Protein AF-A0A2V6D9X0-F1 (afdb_monomer_lite)

Foldseek 3Di:
DPLPDPLVVVLLVLVVVQLVPPPDADAVCVSQDQVSQCVSQVAHWDDWDWDWDQDPQGIKTWTKTAHPPFRKIKTKIKGQGDPPHDAQVNVVCVLVVDPADWDWDPPRAPTKTKHAADVVNVHHHQKIWIWHHHGRMIMIIMIHPD

Secondary structure (DSSP, 8-state):
---SSHHHHHHHHHHHHHHTTTTS---HHHHS-HHHHHHHHTS-BPPP--EEEEETTEEEEEEEEEBSSSS-EEEEEEEEEPTTSPPHHHHHHHHH-SS--PEE-TTSSSEEEEEE--GGGTS-TTEEEEEEEETTEEEEEEEE--

Structure (mmCIF, N/CA/C/O backbone):
data_AF-A0A2V6D9X0-F1
#
_entry.id   AF-A0A2V6D9X0-F1
#
loop_
_atom_site.group_PDB
_atom_site.id
_atom_site.type_symbol
_atom_site.label_atom_id
_atom_site.la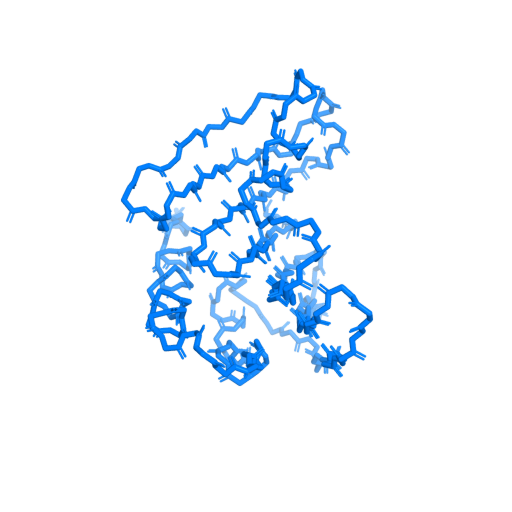bel_alt_id
_atom_site.label_comp_id
_atom_site.label_asym_id
_atom_site.label_entity_id
_atom_site.label_seq_id
_atom_site.pdbx_PDB_ins_code
_atom_site.Cartn_x
_atom_site.Cartn_y
_atom_site.Cartn_z
_atom_site.occupancy
_atom_site.B_iso_or_equiv
_atom_site.auth_seq_id
_atom_site.auth_comp_id
_atom_site.auth_asym_id
_atom_site.auth_atom_id
_atom_site.pdbx_PDB_model_num
ATOM 1 N N . MET A 1 1 ? -9.632 -12.344 23.865 1.00 31.81 1 MET A N 1
ATOM 2 C CA . MET A 1 1 ? -10.011 -12.010 22.472 1.00 31.81 1 MET A CA 1
ATOM 3 C C . MET A 1 1 ? -8.812 -12.206 21.552 1.00 31.81 1 MET A C 1
ATOM 5 O O . MET A 1 1 ? -7.836 -11.475 21.660 1.00 31.81 1 MET A O 1
ATOM 9 N N . ARG A 1 2 ? -8.847 -13.245 20.709 1.00 31.69 2 ARG A N 1
ATOM 10 C CA . ARG A 1 2 ? -7.810 -13.586 19.721 1.00 31.69 2 ARG A CA 1
ATOM 11 C C . ARG A 1 2 ? -8.251 -13.085 18.340 1.00 31.69 2 ARG A C 1
ATOM 13 O O . ARG A 1 2 ? -8.686 -13.873 17.515 1.00 31.69 2 ARG A O 1
ATOM 20 N N . THR A 1 3 ? -8.147 -11.783 18.090 1.00 40.75 3 THR A N 1
ATOM 21 C CA . THR A 1 3 ? -8.379 -11.198 16.752 1.00 40.75 3 THR A CA 1
ATOM 22 C C . THR A 1 3 ? -7.045 -10.944 16.046 1.00 40.75 3 THR A C 1
ATOM 24 O O . THR A 1 3 ? -6.814 -9.886 15.474 1.00 40.75 3 THR A O 1
ATOM 27 N N . LYS A 1 4 ? -6.101 -11.883 16.170 1.00 41.19 4 LYS A N 1
ATOM 28 C CA . LYS A 1 4 ? -4.735 -11.737 15.659 1.00 41.19 4 LYS A CA 1
ATOM 29 C C . LYS A 1 4 ? -4.532 -12.743 14.523 1.00 41.19 4 LYS A C 1
ATOM 31 O O . LYS A 1 4 ? -4.709 -13.936 14.734 1.00 41.19 4 LYS A O 1
ATOM 36 N N . CYS A 1 5 ? -4.179 -12.235 13.343 1.00 46.91 5 CYS A N 1
ATOM 37 C CA . CYS A 1 5 ? -3.664 -12.941 12.156 1.00 46.91 5 CYS A CA 1
ATOM 38 C C . CYS A 1 5 ? -4.639 -13.427 11.062 1.00 46.91 5 CYS A C 1
ATOM 40 O O . CYS A 1 5 ? -4.196 -13.500 9.921 1.00 46.91 5 CYS A O 1
ATOM 42 N N . TYR A 1 6 ? -5.934 -13.674 11.309 1.00 50.91 6 TYR A N 1
ATOM 43 C CA . TYR A 1 6 ? -6.819 -14.197 10.240 1.00 50.91 6 TYR A CA 1
ATOM 44 C C . TYR A 1 6 ? -7.009 -13.237 9.053 1.00 50.91 6 TYR A C 1
ATOM 46 O O . TYR A 1 6 ? -6.969 -13.670 7.904 1.00 50.91 6 TYR A O 1
ATOM 54 N N . GLY A 1 7 ? -7.154 -11.934 9.320 1.00 56.59 7 GLY A N 1
ATOM 55 C CA . GLY A 1 7 ? -7.337 -10.932 8.265 1.00 56.59 7 GLY A CA 1
AT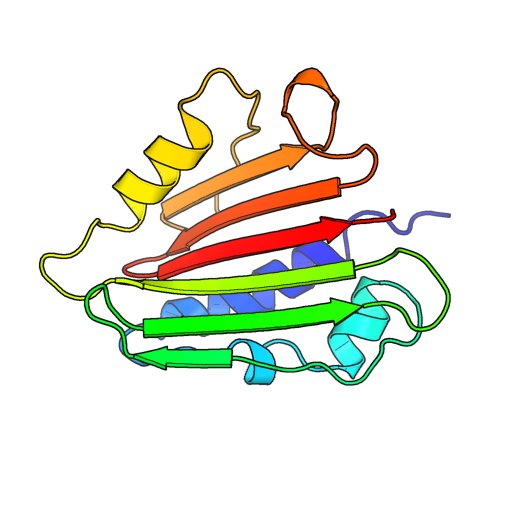OM 56 C C . GLY A 1 7 ? -6.113 -10.788 7.358 1.00 56.59 7 GLY A C 1
ATOM 57 O O . GLY A 1 7 ? -6.261 -10.672 6.151 1.00 56.59 7 GLY A O 1
ATOM 58 N N . VAL A 1 8 ? -4.903 -10.873 7.920 1.00 58.22 8 VAL A N 1
ATOM 59 C CA . VAL A 1 8 ? -3.648 -10.740 7.160 1.00 58.22 8 VAL A CA 1
ATOM 60 C C . VAL A 1 8 ? -3.415 -11.962 6.272 1.00 58.22 8 VAL A C 1
ATOM 62 O O . VAL A 1 8 ? -3.091 -11.797 5.101 1.00 58.22 8 VAL A O 1
ATOM 65 N N . SER A 1 9 ? -3.650 -13.178 6.776 1.00 60.03 9 SER A N 1
ATOM 66 C CA . SER A 1 9 ? -3.510 -14.404 5.977 1.00 60.03 9 SER A CA 1
ATOM 67 C C . SER A 1 9 ? -4.497 -14.468 4.803 1.00 60.03 9 SER A C 1
ATOM 69 O O . SER A 1 9 ? -4.129 -14.912 3.717 1.00 60.03 9 SER A O 1
ATOM 71 N N . LEU A 1 10 ? -5.731 -13.987 4.990 1.00 63.88 10 LEU A N 1
ATOM 72 C CA . LEU A 1 10 ? -6.733 -13.917 3.921 1.00 63.88 10 LEU A CA 1
ATOM 73 C C . LEU A 1 10 ? -6.359 -12.881 2.853 1.00 63.88 10 LEU A C 1
ATOM 75 O O . LEU A 1 10 ? -6.441 -13.159 1.658 1.00 63.88 10 LEU A O 1
ATOM 79 N N . LEU A 1 11 ? -5.873 -11.717 3.285 1.00 67.69 11 LEU A N 1
ATOM 80 C CA . LEU A 1 11 ? -5.408 -10.646 2.403 1.00 67.69 11 LEU A CA 1
ATOM 81 C C . LEU A 1 11 ? -4.204 -11.104 1.568 1.00 67.69 11 LEU A C 1
ATOM 83 O O . LEU A 1 11 ? -4.162 -10.893 0.359 1.00 67.69 11 LEU A O 1
ATOM 87 N N . ILE A 1 12 ? -3.270 -11.821 2.195 1.00 64.56 12 ILE A N 1
ATOM 88 C CA . ILE A 1 12 ? -2.128 -12.439 1.520 1.00 64.56 12 ILE A CA 1
ATOM 89 C C . ILE A 1 12 ? -2.589 -13.459 0.474 1.00 64.56 12 ILE A C 1
ATOM 91 O O . ILE A 1 12 ? -2.077 -13.451 -0.644 1.00 64.56 12 ILE A O 1
ATOM 95 N N . SER A 1 13 ? -3.568 -14.310 0.792 1.00 62.06 13 SER A N 1
ATOM 96 C CA . SER A 1 13 ? -4.090 -15.304 -0.153 1.00 62.06 13 SER A CA 1
ATOM 97 C C . SER A 1 13 ? -4.746 -14.652 -1.379 1.00 62.06 13 SER A C 1
ATOM 99 O O . SER A 1 13 ? -4.417 -15.011 -2.510 1.00 62.06 13 SER A O 1
ATOM 101 N N . LEU A 1 14 ? -5.591 -13.635 -1.170 1.00 60.75 14 LEU A N 1
ATOM 102 C CA . LEU A 1 14 ? -6.272 -12.897 -2.246 1.00 60.75 14 LEU A CA 1
ATOM 103 C C . LEU A 1 14 ? -5.286 -12.168 -3.170 1.00 60.75 14 LEU A C 1
ATOM 105 O O . LEU A 1 14 ? -5.433 -12.181 -4.396 1.00 60.75 14 LEU A O 1
ATOM 109 N N . LEU A 1 15 ? -4.244 -11.569 -2.592 1.00 66.75 15 LEU A N 1
ATOM 110 C CA . LEU A 1 15 ? -3.194 -10.911 -3.363 1.00 66.75 15 LEU A CA 1
ATOM 111 C C . LEU A 1 15 ? -2.319 -11.912 -4.111 1.00 66.75 15 LEU A C 1
ATOM 113 O O . LEU A 1 15 ? -1.996 -11.677 -5.269 1.00 66.75 15 LEU A O 1
ATOM 117 N N . SER A 1 16 ? -1.981 -13.046 -3.496 1.00 64.06 16 SER A N 1
ATOM 118 C CA . SER A 1 16 ? -1.127 -14.064 -4.120 1.00 64.06 16 SER A CA 1
ATOM 119 C C . SER A 1 16 ? -1.744 -14.617 -5.407 1.00 64.06 16 SER A C 1
ATOM 121 O O . SER A 1 16 ? -1.042 -14.758 -6.405 1.00 64.06 16 SER A O 1
ATOM 123 N N . ILE A 1 17 ? -3.062 -14.856 -5.416 1.00 58.41 17 ILE A N 1
ATOM 124 C CA . ILE A 1 17 ? -3.799 -15.309 -6.609 1.00 58.41 17 ILE A CA 1
ATOM 125 C C . ILE A 1 17 ? -3.788 -14.229 -7.699 1.00 58.41 17 ILE A C 1
ATOM 127 O O . ILE A 1 17 ? -3.558 -14.527 -8.868 1.00 58.41 17 ILE A O 1
ATOM 131 N N . SER A 1 18 ? -3.990 -12.970 -7.311 1.00 57.88 18 SER A N 1
ATOM 132 C CA . SER A 1 18 ? -4.041 -11.840 -8.247 1.00 57.88 18 SER A CA 1
ATOM 133 C C . SER A 1 18 ? -2.674 -11.544 -8.880 1.00 57.88 18 SER A C 1
ATOM 135 O O . SER A 1 18 ? -2.596 -11.158 -10.042 1.00 57.88 18 SER A O 1
ATOM 137 N N . LEU A 1 19 ? -1.587 -11.761 -8.133 1.00 58.72 19 LEU A N 1
ATOM 138 C CA . LEU A 1 19 ? -0.220 -11.492 -8.582 1.00 58.72 19 LEU A CA 1
ATOM 139 C C . LEU A 1 19 ? 0.381 -12.627 -9.427 1.00 58.72 19 LEU A C 1
ATOM 141 O O . LEU A 1 19 ? 1.276 -12.374 -10.227 1.00 58.72 19 LEU A O 1
ATOM 145 N N . LEU A 1 20 ? -0.112 -13.865 -9.298 1.00 55.28 20 LEU A N 1
ATOM 146 C CA . LEU A 1 20 ? 0.243 -14.976 -10.198 1.00 55.28 20 LEU A CA 1
ATOM 147 C C . LEU A 1 20 ? -0.170 -14.705 -11.657 1.00 55.28 20 LEU A C 1
ATOM 149 O O . LEU A 1 20 ? 0.404 -15.291 -12.568 1.00 55.28 20 LEU A O 1
ATOM 153 N N . ALA A 1 21 ? -1.130 -13.802 -11.875 1.00 53.06 21 ALA A N 1
ATOM 154 C CA . ALA A 1 21 ? -1.646 -13.415 -13.186 1.00 53.06 21 ALA A CA 1
ATOM 155 C C . ALA A 1 21 ? -1.060 -12.089 -13.724 1.00 53.06 21 ALA A C 1
ATOM 157 O O . ALA A 1 21 ? -1.617 -11.512 -14.661 1.00 53.06 21 ALA A O 1
ATOM 158 N N . ALA A 1 22 ? 0.015 -11.564 -13.122 1.00 56.28 22 ALA A N 1
ATOM 159 C CA . ALA A 1 22 ? 0.503 -10.200 -13.347 1.00 56.28 22 ALA A CA 1
ATOM 160 C C . ALA A 1 22 ? 1.270 -9.998 -14.674 1.00 56.28 22 ALA A C 1
ATOM 162 O O . ALA A 1 22 ? 2.402 -9.525 -14.682 1.00 56.28 22 ALA A O 1
ATOM 163 N N . GLU A 1 23 ? 0.616 -10.289 -15.798 1.00 60.62 23 GLU A N 1
ATOM 164 C CA . GLU A 1 23 ? 0.873 -9.644 -17.096 1.00 60.62 23 GLU A CA 1
ATOM 165 C C . GLU A 1 23 ? -0.065 -8.440 -17.318 1.00 60.62 23 GLU A C 1
ATOM 167 O O . GLU A 1 23 ? 0.192 -7.589 -18.167 1.00 60.62 23 GLU A O 1
ATOM 172 N N . LYS A 1 24 ? -1.165 -8.346 -16.553 1.00 78.38 24 LYS A N 1
ATOM 173 C CA . LYS A 1 24 ? -2.203 -7.311 -16.699 1.00 78.38 24 LYS A CA 1
ATOM 174 C C . LYS A 1 24 ? -2.236 -6.342 -15.510 1.00 78.38 24 LYS A C 1
ATOM 176 O O . LYS A 1 24 ? -1.910 -6.755 -14.395 1.00 78.38 24 LYS A O 1
ATOM 181 N N . PRO A 1 25 ? -2.688 -5.089 -15.717 1.00 88.62 25 PRO A N 1
ATOM 182 C CA . PRO A 1 25 ? -2.947 -4.138 -14.638 1.00 88.62 25 PRO A CA 1
ATOM 183 C C . PRO A 1 25 ? -3.884 -4.705 -13.554 1.00 88.62 25 PRO A C 1
ATOM 185 O O . PRO A 1 25 ? -4.995 -5.141 -13.856 1.00 88.62 25 PRO A O 1
ATOM 188 N N . ILE A 1 26 ? -3.446 -4.692 -12.294 1.00 89.94 26 ILE A N 1
ATOM 189 C CA . ILE A 1 26 ? -4.208 -5.178 -11.135 1.00 89.94 26 ILE A CA 1
ATOM 190 C C . ILE A 1 26 ? -5.041 -4.036 -10.557 1.00 89.94 26 ILE A C 1
ATOM 192 O O . ILE A 1 26 ? -4.496 -3.094 -9.991 1.00 89.94 26 ILE A O 1
ATOM 196 N N . ASP A 1 27 ? -6.367 -4.128 -10.614 1.00 91.75 27 ASP A N 1
ATOM 197 C CA . ASP A 1 27 ? -7.236 -3.229 -9.848 1.00 91.75 27 ASP A CA 1
ATOM 198 C C . ASP A 1 27 ? -7.398 -3.737 -8.410 1.00 91.75 27 ASP A C 1
ATOM 200 O O . ASP A 1 27 ? -8.180 -4.648 -8.127 1.00 91.75 27 ASP A O 1
ATOM 204 N N . ILE A 1 28 ? -6.673 -3.128 -7.474 1.00 90.88 28 ILE A N 1
ATOM 205 C CA . ILE A 1 28 ? -6.673 -3.545 -6.069 1.00 90.88 28 ILE A CA 1
ATOM 206 C C . ILE A 1 28 ? -8.041 -3.372 -5.394 1.00 90.88 28 ILE A C 1
ATOM 208 O O . ILE A 1 28 ? -8.337 -4.063 -4.417 1.00 90.88 28 ILE A O 1
ATOM 212 N N . SER A 1 29 ? -8.894 -2.488 -5.922 1.00 91.38 29 SER A N 1
ATOM 213 C CA . SER A 1 29 ? -10.255 -2.284 -5.416 1.00 91.38 29 SER A CA 1
ATOM 214 C C . SER A 1 29 ? -11.223 -3.396 -5.829 1.00 91.38 29 SER A C 1
ATOM 216 O O . SER A 1 29 ? -12.209 -3.640 -5.135 1.00 91.38 29 SER A O 1
ATOM 218 N N . ALA A 1 30 ? -10.909 -4.112 -6.912 1.00 90.38 30 ALA A N 1
ATOM 219 C CA . ALA A 1 30 ? -11.625 -5.315 -7.324 1.00 90.38 30 ALA A CA 1
ATOM 220 C C . ALA A 1 30 ? -11.155 -6.564 -6.555 1.00 90.38 30 ALA A C 1
ATOM 222 O O . ALA A 1 30 ? -11.928 -7.504 -6.384 1.00 90.38 30 ALA A O 1
ATOM 223 N N . VAL A 1 31 ? -9.908 -6.572 -6.063 1.00 89.25 31 VAL A N 1
ATOM 224 C CA . VAL A 1 31 ? -9.340 -7.686 -5.279 1.00 89.25 31 VAL A CA 1
ATOM 225 C C . VAL A 1 31 ? -9.841 -7.672 -3.837 1.00 89.25 31 VAL A C 1
ATOM 227 O O . VAL A 1 31 ? -10.269 -8.697 -3.310 1.00 89.25 31 VAL A O 1
ATOM 230 N N . VAL A 1 32 ? -9.791 -6.511 -3.182 1.00 91.00 32 VAL A N 1
ATOM 231 C CA . VAL A 1 32 ? -10.300 -6.347 -1.817 1.00 91.00 32 VAL A CA 1
ATOM 232 C C . VAL A 1 32 ? -11.530 -5.473 -1.885 1.00 91.00 32 VAL A C 1
ATOM 234 O O . VAL A 1 32 ? -11.409 -4.277 -2.120 1.00 91.00 32 VAL A O 1
ATOM 237 N N . SER A 1 33 ? -12.700 -6.067 -1.657 1.00 92.31 33 SER A N 1
ATOM 238 C CA . SER A 1 33 ? -13.968 -5.339 -1.594 1.00 92.31 33 SER A CA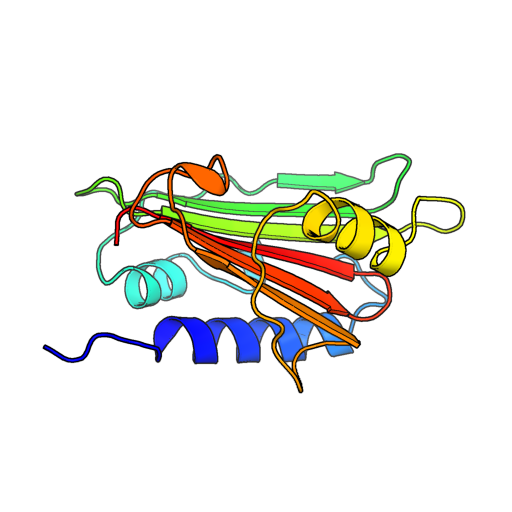 1
ATOM 239 C C . SER A 1 33 ? -14.131 -4.581 -0.272 1.00 92.31 33 SER A C 1
ATOM 241 O O . SER A 1 33 ? -13.476 -4.882 0.729 1.00 92.31 33 SER A O 1
ATOM 243 N N . LYS A 1 34 ? -15.092 -3.649 -0.235 1.00 94.69 34 LYS A N 1
ATOM 244 C CA . LYS A 1 34 ? -15.497 -2.956 0.997 1.00 94.69 34 LYS A CA 1
ATOM 245 C C . LYS A 1 34 ? -15.852 -3.933 2.120 1.00 94.69 34 LYS A C 1
ATOM 247 O O . LYS A 1 34 ? -15.340 -3.798 3.223 1.00 94.69 34 LYS A O 1
ATOM 252 N N . THR A 1 35 ? -16.689 -4.928 1.833 1.00 93.56 35 THR A N 1
ATOM 253 C CA . THR A 1 35 ? -17.112 -5.933 2.818 1.00 93.56 35 THR A CA 1
ATOM 254 C C . THR A 1 35 ? -15.928 -6.729 3.357 1.00 93.56 35 THR A C 1
ATOM 256 O O . THR A 1 35 ? -15.895 -7.066 4.537 1.00 93.56 35 THR A O 1
ATOM 259 N N . GLU A 1 36 ? -14.934 -7.017 2.519 1.00 92.25 36 GLU A N 1
ATOM 260 C CA . GLU A 1 36 ? -13.733 -7.712 2.970 1.00 92.25 36 GLU A CA 1
ATOM 261 C C . GLU A 1 36 ? -12.877 -6.822 3.878 1.00 92.25 36 GLU A C 1
ATOM 263 O O . GLU A 1 36 ? -12.441 -7.255 4.944 1.00 92.25 36 GLU A O 1
ATOM 268 N N . ALA A 1 37 ? -12.731 -5.540 3.536 1.00 93.12 37 ALA A N 1
ATOM 269 C CA . ALA A 1 37 ? -12.068 -4.570 4.400 1.00 93.12 37 ALA A CA 1
ATOM 270 C C . ALA A 1 37 ? -12.771 -4.405 5.762 1.00 93.12 37 ALA A C 1
ATOM 272 O O . ALA A 1 37 ? -12.096 -4.305 6.785 1.00 93.12 37 ALA A O 1
ATOM 273 N N . GLU A 1 38 ? -14.108 -4.433 5.800 1.00 94.81 38 GLU A N 1
ATOM 274 C CA . GLU A 1 38 ? -14.883 -4.404 7.051 1.00 94.81 38 GLU A CA 1
ATOM 275 C C . GLU A 1 38 ? -14.590 -5.619 7.934 1.00 94.81 38 GLU A C 1
ATOM 277 O O . GLU A 1 38 ? -14.409 -5.469 9.142 1.00 94.81 38 GLU A O 1
ATOM 282 N N . LYS A 1 39 ? -14.471 -6.817 7.346 1.00 92.25 39 LYS A N 1
ATOM 283 C CA . LYS A 1 39 ? -14.073 -8.026 8.086 1.00 92.25 39 LYS A CA 1
ATOM 284 C C . LYS A 1 39 ? -12.643 -7.929 8.610 1.00 92.25 39 LYS A C 1
ATOM 286 O O . LYS A 1 39 ? -12.396 -8.292 9.757 1.00 92.25 39 LYS A O 1
ATOM 291 N N . ILE A 1 40 ? -11.712 -7.439 7.788 1.00 89.62 40 ILE A N 1
ATOM 292 C CA . ILE A 1 40 ? -10.299 -7.289 8.160 1.00 89.62 40 ILE A CA 1
ATOM 293 C C . ILE A 1 40 ? -10.145 -6.300 9.322 1.00 89.62 40 ILE A C 1
ATOM 295 O O . ILE A 1 40 ? -9.412 -6.581 10.271 1.00 89.62 40 ILE A O 1
ATOM 299 N N . LEU A 1 41 ? -10.840 -5.159 9.268 1.00 91.50 41 LEU A N 1
ATOM 300 C CA . LEU A 1 41 ? -10.775 -4.132 10.313 1.00 91.50 41 LEU A CA 1
ATOM 301 C C . LEU A 1 41 ? -11.671 -4.439 11.525 1.00 91.50 41 LEU A C 1
ATOM 303 O O . LEU A 1 41 ? -11.425 -3.912 12.616 1.00 91.50 41 LEU A O 1
ATOM 307 N N . GLY A 1 42 ? -12.665 -5.314 11.352 1.00 92.81 42 GLY A N 1
ATOM 308 C CA . GLY A 1 42 ? -13.647 -5.692 12.367 1.00 92.81 42 GLY A CA 1
ATOM 309 C C . GLY A 1 42 ? -14.745 -4.648 12.589 1.00 92.81 42 GLY A C 1
ATOM 310 O O . GLY A 1 42 ? -15.416 -4.688 13.618 1.00 92.81 42 GLY A O 1
ATOM 311 N N . GLU A 1 43 ? -14.919 -3.695 11.670 1.00 94.81 43 GLU A N 1
ATOM 312 C CA . GLU A 1 43 ? -15.887 -2.602 11.797 1.00 94.81 43 GLU A CA 1
ATOM 313 C C . GLU A 1 43 ? -16.262 -1.966 10.445 1.00 94.81 43 GLU A C 1
ATOM 315 O O . GLU A 1 43 ? -15.526 -2.126 9.470 1.00 94.81 43 GLU A O 1
ATOM 320 N N . PRO A 1 44 ? -17.387 -1.223 10.365 1.00 96.94 44 PRO A N 1
ATOM 321 C CA . PRO A 1 44 ? -17.836 -0.611 9.118 1.00 96.94 44 PRO A CA 1
ATOM 322 C C . PRO A 1 44 ? -16.864 0.448 8.597 1.00 96.94 44 PRO A C 1
ATOM 324 O O . PRO A 1 44 ? -16.417 1.330 9.344 1.00 96.94 44 PRO A O 1
ATOM 327 N N . VAL A 1 45 ? -16.615 0.428 7.291 1.00 97.25 45 VAL A N 1
ATOM 328 C CA . VAL A 1 45 ? -15.701 1.359 6.618 1.00 97.25 45 VAL A CA 1
ATOM 329 C C . VAL A 1 45 ? -16.466 2.343 5.740 1.00 97.25 45 VAL A C 1
ATOM 331 O O . VAL A 1 45 ? -17.583 2.092 5.277 1.00 97.25 45 VAL A O 1
ATOM 334 N N . ARG A 1 46 ? -15.859 3.501 5.496 1.00 97.56 46 ARG A N 1
ATOM 335 C CA . ARG A 1 46 ? -16.359 4.478 4.521 1.00 97.56 46 ARG A CA 1
ATOM 336 C C . ARG A 1 46 ? -16.250 3.906 3.106 1.00 97.56 46 ARG A C 1
ATOM 338 O O . ARG A 1 46 ? -15.512 2.952 2.866 1.00 97.56 46 ARG A O 1
ATOM 345 N N . ASN A 1 47 ? -16.972 4.498 2.158 1.00 96.75 47 ASN A N 1
ATOM 346 C CA . ASN A 1 47 ? -16.786 4.139 0.753 1.00 96.75 47 ASN A CA 1
ATOM 347 C C . ASN A 1 47 ? -15.354 4.510 0.327 1.00 96.75 47 ASN A C 1
ATOM 349 O O . ASN A 1 47 ? -14.937 5.642 0.591 1.00 96.75 47 ASN A O 1
ATOM 353 N N . PRO A 1 48 ? -14.590 3.580 -0.270 1.00 94.12 48 PRO A N 1
ATOM 354 C CA . PRO A 1 48 ? -13.232 3.871 -0.700 1.00 94.12 48 PRO A CA 1
ATOM 355 C C . PRO A 1 48 ? -13.234 4.796 -1.921 1.00 94.12 48 PRO A C 1
ATOM 357 O O . PRO A 1 48 ? -14.181 4.817 -2.706 1.00 94.12 48 PRO A O 1
ATOM 360 N N . THR A 1 49 ? -12.128 5.511 -2.113 1.00 94.12 49 THR A N 1
ATOM 361 C CA . THR A 1 49 ? -11.845 6.265 -3.341 1.00 94.12 49 THR A CA 1
ATOM 362 C C . THR A 1 49 ? -10.648 5.610 -4.032 1.00 94.12 49 THR A C 1
ATOM 364 O O . THR A 1 49 ? -9.504 5.960 -3.718 1.00 94.12 49 THR A O 1
ATOM 367 N N . PRO A 1 50 ? -10.873 4.589 -4.879 1.00 96.19 50 PRO A N 1
ATOM 368 C CA . PRO A 1 50 ? -9.787 3.910 -5.567 1.00 96.19 50 PRO A CA 1
ATOM 369 C C . PRO A 1 50 ? -9.121 4.826 -6.597 1.00 96.19 50 PRO A C 1
ATOM 371 O O . PRO A 1 50 ? -9.738 5.750 -7.127 1.00 96.19 50 PRO A O 1
ATOM 374 N N . LEU A 1 51 ? -7.849 4.559 -6.873 1.00 96.88 51 LEU A N 1
ATOM 375 C CA . LEU A 1 51 ? -7.058 5.262 -7.874 1.00 96.88 51 LEU A CA 1
ATOM 376 C C . LEU A 1 51 ? -6.297 4.236 -8.708 1.00 96.88 51 LEU A C 1
ATOM 378 O O . LEU A 1 51 ? -5.507 3.477 -8.155 1.00 96.88 51 LEU A O 1
ATOM 382 N N . ASN A 1 52 ? -6.512 4.269 -10.020 1.00 96.81 52 ASN A N 1
ATOM 383 C CA . ASN A 1 52 ? -5.830 3.438 -11.006 1.00 96.81 52 ASN A CA 1
ATOM 384 C C . ASN A 1 52 ? -5.253 4.360 -12.081 1.00 96.81 52 ASN A C 1
ATOM 386 O O . ASN A 1 52 ? -6.001 5.120 -12.697 1.00 96.81 52 ASN A O 1
ATOM 390 N N . VAL A 1 53 ? -3.935 4.346 -12.278 1.00 96.56 53 VAL A N 1
ATOM 391 C CA . VAL A 1 53 ? -3.261 5.254 -13.218 1.00 96.56 53 VAL A CA 1
ATOM 392 C C . VAL A 1 53 ? -2.173 4.513 -13.982 1.00 96.56 53 VAL A C 1
ATOM 394 O O . VAL A 1 53 ? -1.417 3.738 -13.401 1.00 96.56 53 VAL A O 1
ATOM 397 N N . ASN A 1 54 ? -2.061 4.801 -15.277 1.00 94.94 54 ASN A N 1
ATOM 398 C CA . ASN A 1 54 ? -0.871 4.482 -16.058 1.00 94.94 54 ASN A CA 1
ATOM 399 C C . ASN A 1 54 ? 0.053 5.700 -16.031 1.00 94.94 54 ASN A C 1
ATOM 401 O O . ASN A 1 54 ? -0.327 6.776 -16.494 1.00 94.94 54 ASN A O 1
ATOM 405 N N . GLY A 1 55 ? 1.235 5.538 -15.449 1.00 90.62 55 GLY A N 1
ATOM 406 C CA . GLY A 1 55 ? 2.278 6.551 -15.397 1.00 90.62 55 GLY A CA 1
ATOM 407 C C . GLY A 1 55 ? 3.486 6.168 -16.246 1.00 90.62 55 GLY A C 1
ATOM 408 O O . GLY A 1 55 ? 3.527 5.113 -16.876 1.00 90.62 55 GLY A O 1
ATOM 409 N N . LYS A 1 56 ? 4.501 7.037 -16.229 1.00 90.94 56 LYS A N 1
ATOM 410 C CA . LYS A 1 56 ? 5.775 6.800 -16.922 1.00 90.94 56 LYS A CA 1
ATOM 411 C C . LYS A 1 56 ? 6.511 5.564 -16.389 1.00 90.94 56 LYS A C 1
ATOM 413 O O . LYS A 1 56 ? 7.130 4.852 -17.168 1.00 90.94 56 LYS A O 1
ATOM 418 N N . ASP A 1 57 ? 6.403 5.314 -15.086 1.00 89.81 57 ASP A N 1
ATOM 419 C CA . ASP A 1 57 ? 7.110 4.232 -14.387 1.00 89.81 57 ASP A CA 1
ATOM 420 C C . ASP A 1 57 ? 6.263 2.951 -14.260 1.00 89.81 57 ASP A C 1
ATOM 422 O O . ASP A 1 57 ? 6.537 2.079 -13.429 1.00 89.81 57 ASP A O 1
ATOM 426 N N . GLY A 1 58 ? 5.193 2.858 -15.054 1.00 92.88 58 GLY A N 1
ATOM 427 C CA . GLY A 1 58 ? 4.273 1.731 -15.087 1.00 92.88 58 GLY A CA 1
ATOM 428 C C . GLY A 1 58 ? 2.899 2.040 -14.504 1.00 92.88 58 GLY A C 1
ATOM 429 O O . GLY A 1 58 ? 2.459 3.190 -14.431 1.00 92.88 58 GLY A O 1
ATOM 430 N N . TYR A 1 59 ? 2.190 0.985 -14.125 1.00 95.44 59 TYR A N 1
ATOM 431 C CA . TYR A 1 59 ? 0.819 1.072 -13.641 1.00 95.44 59 TYR A CA 1
ATOM 432 C C . TYR A 1 59 ? 0.775 1.142 -12.112 1.00 95.44 59 TYR A C 1
ATOM 434 O O . TYR A 1 59 ? 1.516 0.447 -11.418 1.00 95.44 59 TYR A O 1
ATOM 442 N N . TYR A 1 60 ? -0.113 1.973 -11.575 1.00 95.69 60 TYR A N 1
ATOM 443 C CA . TYR A 1 60 ? -0.326 2.128 -10.142 1.00 95.69 60 TYR A CA 1
ATOM 444 C C . TYR A 1 60 ? -1.800 1.952 -9.796 1.00 95.69 60 TYR A C 1
ATOM 446 O O . TYR A 1 60 ? -2.659 2.626 -10.365 1.00 95.69 60 TYR A O 1
ATOM 454 N N . SER A 1 61 ? -2.075 1.095 -8.815 1.00 96.44 61 SER A N 1
ATOM 455 C CA . SER A 1 61 ? -3.397 0.886 -8.235 1.00 96.44 61 SER A CA 1
ATOM 456 C C . SER A 1 61 ? -3.367 1.096 -6.727 1.00 96.44 61 SER A C 1
ATOM 458 O O . SER A 1 61 ? -2.463 0.637 -6.027 1.00 96.44 61 SER A O 1
ATOM 460 N N . LYS A 1 62 ? -4.372 1.794 -6.204 1.00 96.25 62 LYS A N 1
ATOM 461 C CA . LYS A 1 62 ? -4.515 2.110 -4.784 1.00 96.25 62 LYS A CA 1
ATOM 462 C C . LYS A 1 62 ? -5.972 2.025 -4.366 1.00 96.25 62 LYS A C 1
ATOM 464 O O . LYS A 1 62 ? -6.847 2.584 -5.020 1.00 96.25 62 LYS A O 1
ATOM 469 N N . CYS A 1 63 ? -6.213 1.433 -3.202 1.00 97.12 63 CYS A N 1
ATOM 470 C CA . CYS A 1 63 ? -7.501 1.488 -2.528 1.00 97.12 63 CYS A CA 1
ATOM 471 C C . CYS A 1 63 ? -7.275 1.529 -1.015 1.00 97.12 63 CYS A C 1
ATOM 473 O O . CYS A 1 63 ? -6.643 0.643 -0.444 1.00 97.12 63 CYS A O 1
ATOM 475 N N . ASN A 1 64 ? -7.766 2.581 -0.365 1.00 96.12 64 ASN A N 1
ATOM 476 C CA . ASN A 1 64 ? -7.663 2.732 1.081 1.00 96.12 64 ASN A CA 1
ATOM 477 C C . ASN A 1 64 ? -9.053 2.637 1.704 1.00 96.12 64 ASN A C 1
ATOM 479 O O . ASN A 1 64 ? -9.994 3.288 1.244 1.00 96.12 64 ASN A O 1
ATOM 483 N N . TYR A 1 65 ? -9.139 1.905 2.803 1.00 96.56 65 TYR A N 1
ATOM 484 C CA . TYR A 1 65 ? -10.325 1.761 3.624 1.00 96.56 65 TYR A CA 1
ATOM 485 C C . TYR A 1 65 ? -10.092 2.437 4.965 1.00 96.56 65 TYR A C 1
ATOM 487 O O . TYR A 1 65 ? -9.131 2.134 5.670 1.00 96.56 65 TYR A O 1
ATOM 495 N N . TYR A 1 66 ? -10.989 3.349 5.319 1.00 96.62 66 TYR A N 1
ATOM 496 C CA . TYR A 1 66 ? -10.969 4.042 6.599 1.00 96.62 66 TYR A CA 1
ATOM 497 C C . TYR A 1 66 ? -12.228 3.694 7.365 1.00 96.62 66 TYR A C 1
ATOM 499 O O . TYR A 1 66 ? -13.329 3.707 6.804 1.00 96.62 66 TYR A O 1
ATOM 507 N N . SER A 1 67 ? -12.064 3.415 8.649 1.00 96.25 67 SER A N 1
ATOM 508 C CA . SER A 1 67 ? -13.186 3.201 9.542 1.00 96.25 67 SER A CA 1
ATOM 509 C C . SER A 1 67 ? -14.147 4.392 9.549 1.00 96.25 67 SER A C 1
ATOM 511 O O . SER A 1 67 ? -13.773 5.562 9.418 1.00 96.25 67 SER A O 1
ATOM 513 N N . SER A 1 68 ? -15.429 4.083 9.706 1.00 96.50 68 SER A N 1
ATOM 514 C CA . SER A 1 68 ? -16.463 5.077 9.998 1.00 96.50 68 SER A CA 1
ATOM 515 C C . SER A 1 68 ? -16.591 5.386 11.496 1.00 96.50 68 SER A C 1
ATOM 517 O O . SER A 1 68 ? -17.259 6.355 11.845 1.00 96.50 68 SER A O 1
ATOM 519 N N . LYS A 1 69 ? -15.948 4.595 12.368 1.00 95.31 69 LYS A N 1
ATOM 520 C CA . LYS A 1 69 ? -16.114 4.634 13.832 1.00 95.31 69 LYS A CA 1
ATOM 521 C C . LYS A 1 69 ? -14.841 4.971 14.606 1.00 95.31 69 LYS A C 1
ATOM 523 O O . LYS A 1 69 ? -14.933 5.452 15.730 1.00 95.31 69 LYS A O 1
ATOM 528 N N . SER A 1 70 ? -13.671 4.698 14.039 1.00 94.12 70 SER A N 1
ATOM 529 C CA . SER A 1 70 ? -12.388 4.811 14.733 1.00 94.12 70 SER A CA 1
ATOM 530 C C . SER A 1 70 ? -11.284 5.340 13.808 1.00 94.12 70 SER A C 1
ATOM 532 O O . SER A 1 70 ? -11.537 5.733 12.668 1.00 94.12 70 SER A O 1
ATOM 534 N N . VAL A 1 71 ? -10.042 5.341 14.298 1.00 92.19 71 VAL A N 1
ATOM 535 C CA . VAL A 1 71 ? -8.839 5.676 13.517 1.00 92.19 71 VAL A CA 1
ATOM 536 C C . VAL A 1 71 ? -8.299 4.496 12.694 1.00 92.19 71 VAL A C 1
ATOM 538 O O . VAL A 1 71 ? -7.255 4.622 12.051 1.00 92.19 71 VAL A O 1
ATOM 541 N N . ARG A 1 72 ? -8.982 3.341 12.702 1.00 94.44 72 ARG A N 1
ATOM 542 C CA . ARG A 1 72 ? -8.543 2.155 11.963 1.00 94.44 72 ARG A CA 1
ATOM 543 C C . ARG A 1 72 ? -8.533 2.386 10.465 1.00 94.44 72 ARG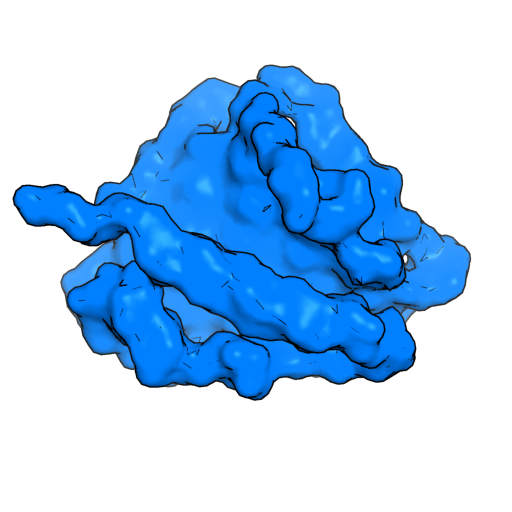 A C 1
ATOM 545 O O . ARG A 1 72 ? -9.438 3.001 9.894 1.00 94.44 72 ARG A O 1
ATOM 552 N N . SER A 1 73 ? -7.507 1.846 9.823 1.00 94.56 73 SER A N 1
ATOM 553 C CA . SER A 1 73 ? -7.355 1.932 8.377 1.00 94.56 73 SER A CA 1
ATOM 554 C C . SER A 1 73 ? -6.677 0.701 7.795 1.00 94.56 73 SER A C 1
ATOM 556 O O . SER A 1 73 ? -5.844 0.069 8.442 1.00 94.56 73 SER A O 1
ATOM 558 N N . LEU A 1 74 ? -7.045 0.392 6.555 1.00 95.06 74 LEU A N 1
ATOM 559 C CA . LEU A 1 74 ? -6.389 -0.577 5.690 1.00 95.06 74 LEU A CA 1
ATOM 560 C C . LEU A 1 74 ? -5.962 0.152 4.411 1.00 95.06 74 LEU A C 1
ATOM 562 O O . LEU A 1 74 ? -6.793 0.697 3.689 1.00 95.06 74 LEU A O 1
ATOM 566 N N . LEU A 1 75 ? -4.664 0.185 4.140 1.00 94.81 75 LEU A N 1
ATOM 567 C CA . LEU A 1 75 ? -4.063 0.807 2.966 1.00 94.81 75 LEU A CA 1
ATOM 568 C C . LEU A 1 75 ? -3.609 -0.291 2.015 1.00 94.81 75 LEU A C 1
ATOM 570 O O . LEU A 1 75 ? -2.875 -1.181 2.435 1.00 94.81 75 LEU A O 1
ATOM 574 N N . LEU A 1 76 ? -4.001 -0.208 0.748 1.00 95.31 76 LEU A N 1
ATOM 575 C CA . LEU A 1 76 ? -3.594 -1.163 -0.278 1.00 95.31 76 LEU A CA 1
ATOM 576 C C . LEU A 1 76 ? -3.046 -0.413 -1.478 1.00 95.31 76 LEU A C 1
ATOM 578 O O . LEU A 1 76 ? -3.678 0.522 -1.980 1.00 95.31 76 LEU A O 1
ATOM 582 N N . ARG A 1 77 ? -1.857 -0.812 -1.923 1.00 95.56 77 ARG A N 1
ATOM 583 C CA . ARG A 1 77 ? -1.182 -0.233 -3.083 1.00 95.56 77 ARG A CA 1
ATOM 584 C C . ARG A 1 77 ? -0.474 -1.326 -3.861 1.00 95.56 77 ARG A C 1
ATOM 586 O O . ARG A 1 77 ? 0.153 -2.195 -3.260 1.00 95.56 77 ARG A O 1
ATOM 593 N N . VAL A 1 78 ? -0.538 -1.233 -5.178 1.00 94.50 78 VAL A N 1
ATOM 594 C CA . VAL A 1 78 ? 0.205 -2.068 -6.115 1.00 94.50 78 VAL A CA 1
ATOM 595 C C . VAL A 1 78 ? 0.839 -1.144 -7.143 1.00 94.50 78 VAL A C 1
ATOM 597 O O . VAL A 1 78 ? 0.138 -0.357 -7.777 1.00 94.50 78 VAL A O 1
ATOM 600 N N . ARG A 1 79 ? 2.154 -1.238 -7.316 1.00 94.56 79 ARG A N 1
ATOM 601 C CA . ARG A 1 79 ? 2.847 -0.701 -8.486 1.00 94.56 79 ARG A CA 1
ATOM 602 C C . ARG A 1 79 ? 3.268 -1.866 -9.366 1.00 94.56 79 ARG A C 1
ATOM 604 O O . ARG A 1 79 ? 3.853 -2.811 -8.858 1.00 94.56 79 ARG A O 1
ATOM 611 N N . GLN A 1 80 ? 2.986 -1.796 -10.658 1.00 93.44 80 GLN A N 1
ATOM 612 C CA . GLN A 1 80 ? 3.482 -2.729 -11.663 1.00 93.44 80 GLN A CA 1
ATOM 613 C C . GLN A 1 80 ? 4.455 -1.985 -12.568 1.00 93.44 80 GLN A C 1
ATOM 615 O O . GLN A 1 80 ? 4.054 -1.076 -13.295 1.00 93.44 80 GLN A O 1
ATOM 620 N N . ALA A 1 81 ? 5.731 -2.342 -12.473 1.00 93.50 81 ALA A N 1
ATOM 621 C CA . ALA A 1 81 ? 6.818 -1.662 -13.154 1.00 93.50 81 ALA A CA 1
ATOM 622 C C . ALA A 1 81 ? 6.748 -1.858 -14.673 1.00 93.50 81 ALA A C 1
ATOM 624 O O . ALA A 1 81 ? 6.637 -2.987 -15.157 1.00 93.50 81 ALA A O 1
ATOM 625 N N . SER A 1 82 ? 6.862 -0.760 -15.423 1.00 91.94 82 SER A N 1
ATOM 626 C CA . SER A 1 82 ? 7.142 -0.818 -16.859 1.00 91.94 82 SER A CA 1
ATOM 627 C C . SER A 1 82 ? 8.616 -1.129 -17.108 1.00 91.94 82 SER A C 1
ATOM 629 O O . SER A 1 82 ? 9.473 -0.899 -16.248 1.00 91.94 82 SER A O 1
ATOM 631 N N . GLU A 1 83 ? 8.924 -1.611 -18.308 1.00 88.75 83 GLU A N 1
ATOM 632 C CA . GLU A 1 83 ? 10.304 -1.777 -18.758 1.00 88.75 83 GLU A CA 1
ATOM 633 C C . GLU A 1 83 ? 11.087 -0.455 -18.639 1.00 88.75 83 GLU A C 1
ATOM 635 O O . GLU A 1 83 ? 10.555 0.626 -18.902 1.00 88.75 83 GLU A O 1
ATOM 640 N N . GLY A 1 84 ? 12.337 -0.537 -18.177 1.00 89.19 84 GLY A N 1
ATOM 641 C CA . GLY A 1 84 ? 13.215 0.620 -17.975 1.00 89.19 84 GLY A CA 1
ATOM 642 C C . GLY A 1 84 ? 12.903 1.493 -16.750 1.00 89.19 84 GLY A C 1
ATOM 643 O O . GLY A 1 84 ? 13.669 2.415 -16.471 1.00 89.19 84 GLY A O 1
ATOM 644 N N . SER A 1 85 ? 11.824 1.222 -16.006 1.00 93.12 85 SER A N 1
ATOM 645 C CA . SER A 1 85 ? 11.581 1.849 -14.698 1.00 93.12 85 SER A CA 1
ATOM 646 C C . SER A 1 85 ? 12.377 1.151 -13.589 1.00 93.12 85 SER A C 1
ATOM 648 O O . SER A 1 85 ? 12.943 0.078 -13.804 1.00 93.12 85 SER A O 1
ATOM 650 N N . VAL A 1 86 ? 12.425 1.749 -12.392 1.00 93.44 86 VAL A N 1
ATOM 651 C CA . VAL A 1 86 ? 12.991 1.083 -11.206 1.00 93.44 86 VAL A CA 1
ATOM 652 C C . VAL A 1 86 ? 12.287 -0.258 -11.024 1.00 93.44 86 VAL A C 1
ATOM 654 O O . VAL A 1 86 ? 11.055 -0.309 -11.005 1.00 93.44 86 VAL A O 1
ATOM 657 N N . ASP A 1 87 ? 13.043 -1.345 -10.908 1.00 94.00 87 ASP A N 1
ATOM 658 C CA . ASP A 1 87 ? 12.449 -2.661 -10.727 1.00 94.00 87 ASP A CA 1
ATOM 659 C C . ASP A 1 87 ? 11.922 -2.838 -9.283 1.00 94.00 87 ASP A C 1
ATOM 661 O O . ASP A 1 87 ? 12.440 -2.227 -8.340 1.00 94.00 87 ASP A O 1
ATOM 665 N N . PRO A 1 88 ? 10.888 -3.671 -9.076 1.00 94.31 88 PRO A N 1
ATOM 666 C CA . PRO A 1 88 ? 10.297 -3.895 -7.757 1.00 94.31 88 PRO A CA 1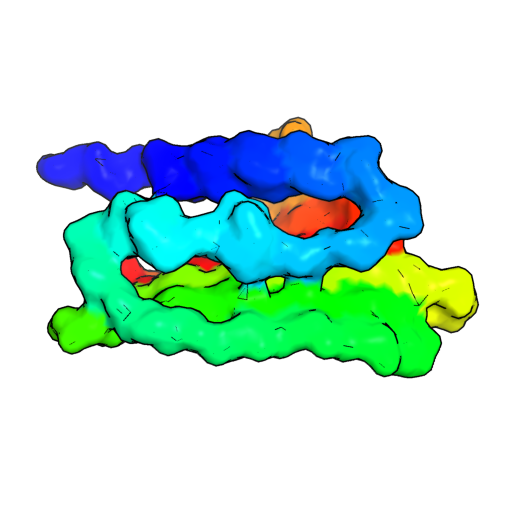
ATOM 667 C C . PRO A 1 88 ? 11.264 -4.402 -6.681 1.00 94.31 88 PRO A C 1
ATOM 669 O O . PRO A 1 88 ? 11.051 -4.118 -5.503 1.00 94.31 88 PRO A O 1
ATOM 672 N N . GLN A 1 89 ? 12.302 -5.165 -7.046 1.00 94.88 89 GLN A N 1
ATOM 673 C CA . GLN A 1 89 ? 13.258 -5.685 -6.065 1.00 94.88 89 GLN A CA 1
ATOM 674 C C . GLN A 1 89 ? 14.163 -4.567 -5.553 1.00 94.88 89 GLN A C 1
ATOM 676 O O . GLN A 1 89 ? 14.371 -4.472 -4.345 1.00 94.88 89 GLN A O 1
ATOM 681 N N . THR A 1 90 ? 14.633 -3.696 -6.448 1.00 95.38 90 THR A N 1
ATOM 682 C CA . THR A 1 90 ? 15.385 -2.492 -6.081 1.00 95.38 90 THR A CA 1
ATOM 683 C C . THR A 1 90 ? 14.540 -1.555 -5.217 1.00 95.38 90 THR A C 1
ATOM 685 O O . THR A 1 90 ? 15.022 -1.059 -4.202 1.00 95.38 90 THR A O 1
ATOM 688 N N . GLU A 1 91 ? 13.268 -1.337 -5.564 1.00 94.06 91 GLU A N 1
ATOM 689 C CA . GLU A 1 91 ? 12.363 -0.507 -4.754 1.00 94.06 91 GLU A CA 1
ATOM 690 C C . GLU A 1 91 ? 12.147 -1.096 -3.348 1.00 94.06 91 GLU A C 1
ATOM 692 O O . GLU A 1 91 ? 12.199 -0.375 -2.349 1.00 94.06 91 GLU A O 1
ATOM 697 N N . PHE A 1 92 ? 11.982 -2.418 -3.242 1.00 94.62 92 PHE A N 1
ATOM 698 C CA . PHE A 1 92 ? 11.915 -3.107 -1.953 1.00 94.62 92 PHE A CA 1
ATOM 699 C C . PHE A 1 92 ? 13.191 -2.901 -1.125 1.00 94.62 92 PHE A C 1
ATOM 701 O O . PHE A 1 92 ? 13.111 -2.594 0.067 1.00 94.62 92 PHE A O 1
ATOM 708 N N . ASP A 1 93 ? 14.367 -3.035 -1.737 1.00 93.81 93 ASP A N 1
ATOM 709 C CA . ASP A 1 93 ? 15.649 -2.859 -1.049 1.00 93.81 93 ASP A CA 1
ATOM 710 C C . ASP A 1 93 ? 15.844 -1.400 -0.594 1.00 93.81 93 ASP A C 1
ATOM 712 O O . ASP A 1 93 ? 16.328 -1.154 0.509 1.00 93.81 93 ASP A O 1
ATOM 716 N N . GLN A 1 94 ? 15.375 -0.420 -1.374 1.00 91.50 94 GLN A N 1
ATOM 717 C CA . GLN A 1 94 ? 15.374 0.997 -0.983 1.00 91.50 94 GLN A CA 1
ATOM 718 C C . GLN A 1 94 ? 14.466 1.278 0.222 1.00 91.50 94 GLN A C 1
ATOM 720 O O . GLN A 1 94 ? 14.835 2.050 1.109 1.00 91.50 94 GLN A O 1
ATOM 725 N N . VAL A 1 95 ? 13.285 0.653 0.280 1.00 88.75 95 VAL A N 1
ATOM 726 C CA . VAL A 1 95 ? 12.356 0.800 1.414 1.00 88.75 95 VAL A CA 1
ATOM 727 C C . VAL A 1 95 ? 12.896 0.108 2.667 1.00 88.75 95 VAL A C 1
ATOM 729 O O . VAL A 1 95 ? 12.725 0.618 3.776 1.00 88.75 95 VAL A O 1
ATOM 732 N N . THR A 1 96 ? 13.554 -1.042 2.507 1.00 87.44 96 THR A N 1
ATOM 733 C CA . THR A 1 96 ? 14.002 -1.877 3.631 1.00 87.44 96 THR A CA 1
ATOM 734 C C . THR A 1 96 ? 15.429 -1.587 4.112 1.00 87.44 96 THR A C 1
ATOM 736 O O . THR A 1 96 ? 15.768 -1.940 5.239 1.00 87.44 96 THR A O 1
ATOM 739 N N . GLY A 1 97 ? 16.252 -0.898 3.315 1.00 78.62 97 GLY A N 1
ATOM 740 C CA . GLY A 1 97 ? 17.689 -0.709 3.558 1.00 78.62 97 GLY A CA 1
ATOM 741 C C . GLY A 1 97 ? 18.099 0.405 4.533 1.00 78.62 97 GLY A C 1
ATOM 742 O O . GLY A 1 97 ? 19.272 0.496 4.887 1.00 78.62 97 GLY A O 1
ATOM 743 N N . ASN A 1 98 ? 17.179 1.249 5.012 1.00 70.12 98 ASN A N 1
ATOM 744 C CA . ASN A 1 98 ? 17.522 2.508 5.703 1.00 70.12 98 ASN A CA 1
ATOM 745 C C . ASN A 1 98 ? 17.626 2.420 7.242 1.00 70.12 98 ASN A C 1
ATOM 747 O O . ASN A 1 98 ? 17.134 3.292 7.953 1.00 70.12 98 ASN A O 1
ATOM 751 N N . GLY A 1 99 ? 18.247 1.371 7.792 1.00 69.25 99 GLY A N 1
ATOM 752 C CA . GLY A 1 99 ? 18.463 1.235 9.251 1.00 69.25 99 GLY A CA 1
ATOM 753 C C . GLY A 1 99 ? 17.195 0.960 10.078 1.00 69.25 99 GLY A C 1
ATOM 754 O O . GLY A 1 99 ? 17.255 0.814 11.300 1.00 69.25 99 GLY A O 1
ATOM 755 N N . VAL A 1 100 ? 16.055 0.842 9.402 1.00 78.56 100 VAL A N 1
ATOM 756 C CA . VAL A 1 100 ? 14.751 0.478 9.950 1.00 78.56 100 VAL A CA 1
ATOM 757 C C . VAL A 1 100 ? 14.691 -1.041 10.142 1.00 78.56 100 VAL A C 1
ATOM 759 O O . VAL A 1 100 ? 15.100 -1.810 9.272 1.00 78.56 100 VAL A O 1
ATOM 762 N N . LYS A 1 101 ? 14.178 -1.507 11.286 1.00 82.88 101 LYS A N 1
ATOM 763 C CA . LYS A 1 101 ? 14.157 -2.945 11.610 1.00 82.88 101 LYS A CA 1
ATOM 764 C C . LYS A 1 101 ? 12.948 -3.643 10.995 1.00 82.88 101 LYS A C 1
ATOM 766 O O . LYS A 1 101 ? 11.904 -3.788 11.632 1.00 82.88 101 LYS A O 1
ATOM 771 N N . PHE A 1 102 ? 13.119 -4.104 9.765 1.00 90.31 102 PHE A N 1
ATOM 772 C CA . PHE A 1 102 ? 12.173 -4.987 9.094 1.00 90.31 102 PHE A CA 1
ATOM 773 C C . PHE A 1 102 ? 12.321 -6.437 9.564 1.00 90.31 102 PHE A C 1
ATOM 775 O O . PHE A 1 102 ? 13.421 -6.911 9.842 1.00 90.31 102 PHE A O 1
ATOM 782 N N . LYS A 1 103 ? 11.204 -7.164 9.607 1.00 90.88 103 LYS A N 1
ATOM 783 C CA . LYS A 1 103 ? 11.197 -8.623 9.730 1.00 90.88 103 LYS A CA 1
ATOM 784 C C . LYS A 1 103 ? 10.876 -9.225 8.366 1.00 90.88 103 LYS A C 1
ATOM 786 O O . LYS A 1 103 ? 9.803 -8.964 7.827 1.00 90.88 103 LYS A O 1
ATOM 791 N N . THR A 1 104 ? 11.777 -10.038 7.830 1.00 92.00 104 THR A N 1
ATOM 792 C CA . THR A 1 104 ? 11.548 -10.772 6.580 1.00 92.00 104 THR A CA 1
ATOM 793 C C . THR A 1 104 ? 10.446 -11.817 6.751 1.00 92.00 104 THR A C 1
ATOM 795 O O . THR A 1 104 ? 10.245 -12.367 7.839 1.00 92.00 104 THR A O 1
ATOM 798 N N . ILE A 1 105 ? 9.695 -12.052 5.677 1.00 89.25 105 ILE A N 1
ATOM 799 C CA . ILE A 1 105 ? 8.627 -13.047 5.607 1.00 89.25 105 ILE A CA 1
ATOM 800 C C . ILE A 1 105 ? 8.938 -13.979 4.441 1.00 89.25 105 ILE A C 1
ATOM 802 O O . ILE A 1 105 ? 8.869 -13.573 3.283 1.00 89.25 105 ILE A O 1
ATOM 806 N N . ASP A 1 106 ? 9.261 -15.228 4.754 1.00 87.12 106 ASP A N 1
ATOM 807 C CA . ASP A 1 106 ? 9.519 -16.247 3.740 1.00 87.12 106 ASP A CA 1
ATOM 808 C C . ASP A 1 106 ? 8.208 -16.796 3.161 1.00 87.12 106 ASP A C 1
ATOM 810 O O . ASP A 1 106 ? 7.166 -16.815 3.822 1.00 87.12 106 ASP A O 1
ATOM 814 N N . GLY A 1 107 ? 8.261 -17.268 1.914 1.00 84.25 107 GLY A N 1
ATOM 815 C CA . GLY A 1 107 ? 7.123 -17.906 1.245 1.00 84.25 107 GLY A CA 1
ATOM 816 C C . GLY A 1 107 ? 6.039 -16.946 0.741 1.00 84.25 107 GLY A C 1
ATOM 817 O O . GLY A 1 107 ? 4.996 -17.406 0.280 1.00 84.25 107 GLY A O 1
ATOM 818 N N . LEU A 1 108 ? 6.275 -15.630 0.796 1.00 84.56 108 LEU A N 1
ATOM 819 C CA . LEU A 1 108 ? 5.384 -14.610 0.250 1.00 84.56 108 LEU A CA 1
ATOM 820 C C . LEU A 1 108 ? 6.105 -13.774 -0.811 1.00 84.56 108 LEU A C 1
ATOM 822 O O . LEU A 1 108 ? 6.925 -12.922 -0.486 1.00 84.56 108 LEU A O 1
ATOM 826 N N . GLY A 1 109 ? 5.761 -13.992 -2.081 1.00 88.50 109 GLY A N 1
ATOM 827 C CA . GLY A 1 109 ? 6.443 -13.312 -3.185 1.00 88.50 109 GLY A CA 1
ATOM 828 C C . GLY A 1 109 ? 7.892 -13.771 -3.371 1.00 88.50 109 GLY A C 1
ATOM 829 O O . GLY A 1 109 ? 8.300 -14.785 -2.809 1.00 88.50 109 GLY A O 1
ATOM 830 N N . GLU A 1 110 ? 8.665 -13.047 -4.183 1.00 92.69 110 GLU A N 1
ATOM 831 C CA . GLU A 1 110 ? 10.122 -13.241 -4.251 1.00 92.69 110 GLU A CA 1
ATOM 832 C C . GLU A 1 110 ? 10.840 -12.565 -3.073 1.00 92.69 110 GLU A C 1
ATOM 834 O O . GLU A 1 110 ? 11.860 -13.063 -2.605 1.00 92.69 110 GLU A O 1
ATOM 839 N N . LYS A 1 111 ? 10.291 -11.453 -2.567 1.00 94.31 111 LYS A N 1
ATOM 840 C CA . LYS A 1 111 ? 10.731 -10.788 -1.333 1.00 94.31 111 LYS A CA 1
ATOM 841 C C . LYS A 1 111 ? 9.513 -10.305 -0.557 1.00 94.31 111 LYS A C 1
ATOM 843 O O . LYS A 1 111 ? 8.610 -9.712 -1.144 1.00 94.31 111 LYS A O 1
ATOM 848 N N . ALA A 1 112 ? 9.516 -10.474 0.760 1.00 94.06 112 ALA A N 1
ATOM 849 C CA . ALA A 1 112 ? 8.540 -9.830 1.624 1.00 94.06 112 ALA A CA 1
ATOM 850 C C . ALA A 1 112 ? 9.138 -9.441 2.972 1.00 94.06 112 ALA A C 1
ATOM 852 O O . ALA A 1 112 ? 9.978 -10.142 3.540 1.00 94.06 112 ALA A O 1
ATOM 853 N N . ALA A 1 113 ? 8.672 -8.317 3.503 1.00 93.50 113 ALA A N 1
ATOM 854 C CA . ALA A 1 113 ? 9.045 -7.865 4.830 1.00 93.50 113 ALA A CA 1
ATOM 855 C C . ALA A 1 113 ? 7.918 -7.082 5.492 1.00 93.50 113 ALA A C 1
ATOM 857 O O . ALA A 1 113 ? 7.173 -6.341 4.847 1.00 93.50 113 ALA A O 1
ATOM 858 N N . VAL A 1 114 ? 7.826 -7.236 6.808 1.00 92.00 114 VAL A N 1
ATOM 859 C CA . VAL A 1 114 ? 6.900 -6.506 7.661 1.00 92.00 114 VAL A CA 1
ATOM 860 C C . VAL A 1 114 ? 7.653 -5.508 8.530 1.00 92.00 114 VAL A C 1
ATOM 862 O O . VAL A 1 114 ? 8.730 -5.794 9.058 1.00 92.00 114 VAL A O 1
ATOM 865 N N . LEU A 1 115 ? 7.051 -4.340 8.700 1.00 90.88 115 LEU A N 1
ATOM 866 C CA . LEU A 1 115 ? 7.509 -3.277 9.567 1.00 90.88 115 LEU A CA 1
ATOM 867 C C . LEU A 1 115 ? 6.425 -2.937 10.581 1.00 90.88 115 LEU A C 1
ATOM 869 O O . LEU A 1 115 ? 5.294 -2.624 10.211 1.00 90.88 115 LEU A O 1
ATOM 873 N N . ASN A 1 116 ? 6.788 -2.967 11.860 1.00 87.44 116 ASN A N 1
ATOM 874 C CA . ASN A 1 116 ? 5.909 -2.507 12.926 1.00 87.44 116 ASN A CA 1
ATOM 875 C C . ASN A 1 116 ? 6.156 -1.027 13.216 1.00 87.44 116 ASN A C 1
ATOM 877 O O . ASN A 1 116 ? 7.296 -0.552 13.219 1.00 87.44 116 ASN A O 1
ATOM 881 N N . GLY A 1 117 ? 5.062 -0.331 13.495 1.00 82.81 117 GLY A N 1
ATOM 882 C CA . GLY A 1 117 ? 5.020 1.058 13.892 1.00 82.81 117 GLY A CA 1
ATOM 883 C C . GLY A 1 117 ? 5.584 1.244 15.287 1.00 82.81 117 GLY A C 1
ATOM 884 O O . GLY A 1 117 ? 4.927 0.941 16.283 1.00 82.81 117 GLY A O 1
ATOM 885 N N . VAL A 1 118 ? 6.816 1.732 15.333 1.00 79.81 118 VAL A N 1
ATOM 886 C CA . VAL A 1 118 ? 7.505 2.205 16.531 1.00 79.81 118 VAL A CA 1
ATOM 887 C C . VAL A 1 118 ? 8.210 3.519 16.172 1.00 79.81 118 VAL A C 1
ATOM 889 O O . VAL A 1 118 ? 8.562 3.694 14.997 1.00 79.81 118 VAL A O 1
ATOM 892 N N . PRO A 1 119 ? 8.401 4.452 17.124 1.00 76.75 119 PRO A N 1
ATOM 893 C CA . PRO A 1 119 ? 8.989 5.764 16.843 1.00 76.75 119 PRO A CA 1
ATOM 894 C C . PRO A 1 119 ? 10.322 5.698 16.084 1.00 76.75 119 PRO A C 1
ATOM 896 O O . PRO A 1 119 ? 10.563 6.507 15.192 1.00 76.75 119 PRO A O 1
ATOM 899 N N . GLU A 1 120 ? 11.145 4.689 16.369 1.00 79.50 120 GLU A N 1
ATOM 900 C CA . GLU A 1 120 ? 12.454 4.458 15.746 1.00 79.50 120 GLU A CA 1
ATOM 901 C C . GLU A 1 120 ? 12.356 4.148 14.244 1.00 79.50 120 GLU A C 1
ATOM 903 O O . GLU A 1 120 ? 13.306 4.367 13.500 1.00 79.50 120 GLU A O 1
ATOM 908 N N . ASN A 1 121 ? 11.198 3.663 13.792 1.00 77.50 121 ASN A N 1
ATOM 909 C CA . ASN A 1 121 ? 10.925 3.322 12.399 1.00 77.50 121 ASN A CA 1
ATOM 910 C C . ASN A 1 121 ? 10.171 4.443 11.653 1.00 77.50 121 ASN A C 1
ATOM 912 O O . ASN A 1 121 ? 9.741 4.233 10.520 1.00 77.50 121 ASN A O 1
ATOM 916 N N . GLY A 1 122 ? 9.949 5.607 12.283 1.00 76.50 122 GLY A N 1
ATOM 917 C CA . GLY A 1 122 ? 9.248 6.745 11.671 1.00 76.50 122 GLY A CA 1
ATOM 918 C C . GLY A 1 122 ? 7.759 6.503 11.390 1.00 76.50 122 GLY A C 1
ATOM 919 O O . GLY A 1 122 ? 7.143 7.240 10.621 1.00 76.50 122 GLY A O 1
ATOM 920 N N . LEU A 1 123 ? 7.171 5.470 11.997 1.00 80.19 123 LEU A N 1
ATOM 921 C CA . LEU A 1 123 ? 5.766 5.102 11.841 1.00 80.19 123 LEU A CA 1
ATOM 922 C C . LEU A 1 123 ? 5.009 5.289 13.163 1.00 80.19 123 LEU A C 1
ATOM 924 O O . LEU A 1 123 ? 5.562 4.989 14.225 1.00 80.19 123 LEU A O 1
ATOM 928 N N . PRO A 1 124 ? 3.734 5.727 13.128 1.00 80.31 124 PRO A N 1
ATOM 929 C CA . PRO A 1 124 ? 2.910 5.796 14.328 1.00 80.31 124 PRO A CA 1
ATOM 930 C C . PRO A 1 124 ? 2.820 4.439 15.026 1.00 80.31 124 PRO A C 1
ATOM 932 O O . PRO A 1 124 ? 2.781 3.394 14.370 1.00 80.31 124 PRO A O 1
ATOM 935 N N . GLN A 1 125 ? 2.719 4.457 16.356 1.00 80.88 125 GLN A N 1
ATOM 936 C CA . GLN A 1 125 ? 2.364 3.257 17.111 1.00 80.88 125 GLN A CA 1
ATOM 937 C C . GLN A 1 125 ? 1.044 2.669 16.578 1.00 80.88 125 GLN A C 1
ATOM 939 O O . GLN A 1 125 ? 0.163 3.398 16.118 1.00 80.88 125 GLN A O 1
ATOM 944 N N . ASN A 1 126 ? 0.913 1.341 16.636 1.00 84.44 126 ASN A N 1
ATOM 945 C CA . ASN A 1 126 ? -0.254 0.585 16.150 1.00 84.44 126 ASN A CA 1
ATOM 946 C C . ASN A 1 126 ? -0.449 0.601 14.623 1.00 84.44 126 ASN A C 1
ATOM 948 O O . ASN A 1 126 ? -1.569 0.433 14.131 1.00 84.44 126 ASN A O 1
ATOM 952 N N . VAL A 1 127 ? 0.641 0.786 13.872 1.00 87.88 127 VAL A N 1
ATOM 953 C CA . VAL A 1 127 ? 0.694 0.567 12.422 1.00 87.88 127 VAL A CA 1
ATOM 954 C C . VAL A 1 127 ? 1.512 -0.683 12.117 1.00 87.88 127 VAL A C 1
ATOM 956 O O . VAL A 1 127 ? 2.527 -0.943 12.752 1.00 87.88 127 VAL A O 1
ATOM 959 N N . ILE A 1 128 ? 1.084 -1.462 11.133 1.00 90.69 128 ILE A N 1
ATOM 960 C CA . ILE A 1 128 ? 1.844 -2.567 10.554 1.00 90.69 128 ILE A CA 1
ATOM 961 C C . ILE A 1 128 ? 1.870 -2.350 9.046 1.00 90.69 128 ILE A C 1
ATOM 963 O O . ILE A 1 128 ? 0.818 -2.180 8.434 1.00 90.69 128 ILE A O 1
ATOM 967 N N . MET A 1 129 ? 3.058 -2.364 8.450 1.00 92.25 129 MET A N 1
ATOM 968 C CA . MET A 1 129 ? 3.255 -2.277 7.004 1.00 92.25 129 MET A CA 1
ATOM 969 C C . MET A 1 129 ? 3.853 -3.584 6.496 1.00 92.25 129 MET A C 1
ATOM 971 O O . MET A 1 129 ? 4.851 -4.046 7.035 1.00 92.25 129 MET A O 1
ATOM 975 N N . LEU A 1 130 ? 3.270 -4.172 5.460 1.00 93.12 130 LEU A N 1
ATOM 976 C CA . LEU A 1 130 ? 3.785 -5.332 4.743 1.00 93.12 130 LEU A CA 1
ATOM 977 C C . LEU A 1 130 ? 4.116 -4.911 3.311 1.00 93.12 130 LEU A C 1
ATOM 979 O O . LEU A 1 130 ? 3.273 -4.350 2.611 1.00 93.12 130 LEU A O 1
ATOM 983 N N . TYR A 1 131 ? 5.338 -5.212 2.892 1.00 93.94 131 TYR A N 1
ATOM 984 C CA . TYR A 1 131 ? 5.840 -4.990 1.544 1.00 93.94 131 TYR A CA 1
ATOM 985 C C . TYR A 1 131 ? 6.110 -6.340 0.894 1.00 93.94 131 TYR A C 1
ATOM 987 O O . TYR A 1 131 ? 6.696 -7.212 1.535 1.00 93.94 131 TYR A O 1
ATOM 995 N N . VAL A 1 132 ? 5.673 -6.517 -0.352 1.00 93.62 132 VAL A N 1
ATOM 996 C CA . VAL A 1 132 ? 5.822 -7.772 -1.100 1.00 93.62 132 VAL A CA 1
ATOM 997 C C . VAL A 1 132 ? 6.232 -7.464 -2.531 1.00 93.62 132 VAL A C 1
ATOM 999 O O . VAL A 1 132 ? 5.608 -6.638 -3.192 1.00 93.62 132 VAL A O 1
ATOM 1002 N N . VAL A 1 133 ? 7.245 -8.165 -3.020 1.00 93.69 133 VAL A N 1
ATOM 1003 C CA . VAL A 1 133 ? 7.606 -8.214 -4.435 1.00 93.69 133 VAL A CA 1
ATOM 1004 C C . VAL A 1 133 ? 7.034 -9.490 -5.035 1.00 93.69 133 VAL A C 1
ATOM 1006 O O . VAL A 1 133 ? 7.265 -10.575 -4.498 1.00 93.69 133 VAL A O 1
ATOM 1009 N N . LYS A 1 134 ? 6.272 -9.358 -6.125 1.00 89.88 1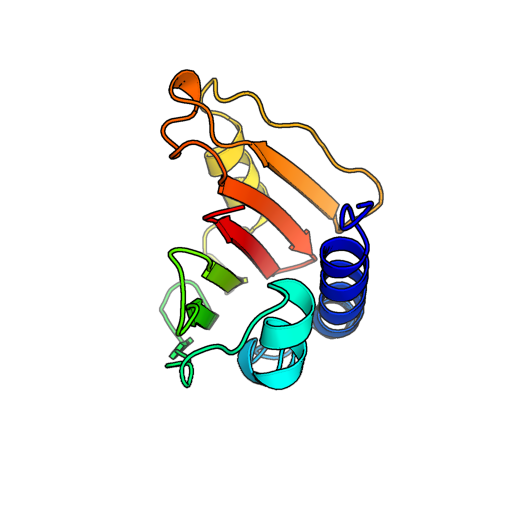34 LYS A N 1
ATOM 1010 C CA . LYS A 1 134 ? 5.814 -10.486 -6.943 1.00 89.88 134 LYS A CA 1
ATOM 1011 C C . LYS A 1 134 ? 5.930 -10.159 -8.434 1.00 89.88 134 LYS A C 1
ATOM 1013 O O . LYS A 1 134 ? 5.118 -9.399 -8.964 1.00 89.88 134 LYS A O 1
ATOM 1018 N N . GLY A 1 135 ? 6.915 -10.737 -9.116 1.00 89.25 135 GLY A N 1
ATOM 1019 C CA . GLY A 1 135 ? 7.222 -10.440 -10.518 1.00 89.25 135 GLY A CA 1
ATOM 1020 C C . GLY A 1 135 ? 7.497 -8.947 -10.723 1.00 89.25 135 GLY A C 1
ATOM 1021 O O . GLY A 1 135 ? 8.275 -8.349 -9.985 1.00 89.25 135 GLY A O 1
ATOM 1022 N N . GLN A 1 136 ? 6.797 -8.323 -11.674 1.00 91.12 136 GLN A N 1
ATOM 1023 C CA . GLN A 1 136 ? 6.877 -6.874 -11.914 1.00 91.12 136 GLN A CA 1
ATOM 1024 C C . GLN A 1 136 ? 6.068 -6.033 -10.914 1.00 91.12 136 GLN A C 1
ATOM 1026 O O . GLN A 1 136 ? 5.983 -4.816 -11.072 1.00 91.12 136 GLN A O 1
ATOM 1031 N N . SER A 1 137 ? 5.476 -6.647 -9.886 1.00 92.25 137 SER A N 1
ATOM 1032 C CA . SER A 1 137 ? 4.632 -5.955 -8.915 1.00 92.25 137 SER A CA 1
ATOM 1033 C C . SER A 1 137 ? 5.358 -5.689 -7.600 1.00 92.25 137 SER A C 1
ATOM 1035 O O . SER A 1 137 ? 5.919 -6.603 -6.994 1.00 92.25 137 SER A O 1
ATOM 1037 N N . PHE A 1 138 ? 5.239 -4.462 -7.104 1.00 94.31 138 PHE A N 1
ATOM 1038 C CA . PHE A 1 138 ? 5.539 -4.090 -5.730 1.00 94.31 138 PHE A CA 1
ATOM 1039 C C . PHE A 1 138 ? 4.244 -3.750 -4.990 1.00 94.31 138 PHE A C 1
ATOM 1041 O O . PHE A 1 138 ? 3.505 -2.836 -5.367 1.00 94.31 138 PHE A O 1
ATOM 1048 N N . VAL A 1 139 ? 3.943 -4.511 -3.942 1.00 94.12 139 VAL A N 1
ATOM 1049 C CA . VAL A 1 139 ? 2.707 -4.406 -3.169 1.00 94.12 139 VAL A CA 1
ATOM 1050 C C . VAL A 1 139 ? 3.007 -3.842 -1.793 1.00 94.12 139 VAL A C 1
ATOM 1052 O O . VAL A 1 139 ? 3.919 -4.295 -1.106 1.00 94.12 139 VAL A O 1
ATOM 1055 N N . THR A 1 140 ? 2.204 -2.871 -1.368 1.00 94.31 140 THR A N 1
ATOM 1056 C CA . THR A 1 140 ? 2.233 -2.315 -0.014 1.00 94.31 140 THR A CA 1
ATOM 1057 C C . THR A 1 140 ? 0.870 -2.480 0.639 1.00 94.31 140 THR A C 1
ATOM 1059 O O . THR A 1 140 ? -0.146 -2.026 0.109 1.00 94.31 140 THR A O 1
ATOM 1062 N N . ILE A 1 141 ? 0.865 -3.082 1.823 1.00 94.00 141 ILE A N 1
ATOM 1063 C CA . ILE A 1 141 ? -0.314 -3.264 2.665 1.00 94.00 141 ILE A CA 1
ATOM 1064 C C . ILE A 1 141 ? -0.032 -2.585 3.998 1.00 94.00 141 ILE A C 1
ATOM 1066 O O . ILE A 1 141 ? 0.949 -2.906 4.659 1.00 94.00 141 ILE A O 1
ATOM 1070 N N . GLY A 1 142 ? -0.884 -1.655 4.408 1.00 92.94 142 GLY A N 1
ATOM 1071 C CA . GLY A 1 142 ? -0.796 -1.003 5.711 1.00 92.94 142 GLY A CA 1
ATOM 1072 C C . GLY A 1 142 ? -2.037 -1.279 6.538 1.00 92.94 142 GLY A C 1
ATOM 1073 O O . GLY A 1 142 ? -3.141 -1.125 6.032 1.00 92.94 142 GLY A O 1
ATOM 1074 N N . VAL A 1 143 ? -1.881 -1.636 7.806 1.00 92.62 143 VAL A N 1
ATOM 1075 C CA . VAL A 1 143 ? -2.981 -1.683 8.777 1.00 92.62 143 VAL A CA 1
ATOM 1076 C C . VAL A 1 143 ? -2.637 -0.737 9.915 1.00 92.62 143 VAL A C 1
ATOM 1078 O O . VAL A 1 143 ? -1.581 -0.878 10.520 1.00 92.62 143 VAL A O 1
ATOM 1081 N N . GLY A 1 144 ? -3.500 0.236 10.193 1.00 90.31 144 GLY A N 1
ATOM 1082 C CA . GLY A 1 144 ? -3.284 1.245 11.232 1.00 90.31 144 GLY A CA 1
ATOM 1083 C C . GLY A 1 144 ? -4.432 1.318 12.230 1.00 90.31 144 GLY A C 1
ATOM 1084 O O . GLY A 1 144 ? -5.548 0.907 11.913 1.00 90.31 144 GLY A O 1
ATOM 1085 N N . GLY A 1 145 ? -4.165 1.878 13.414 1.00 84.44 145 GLY A N 1
ATOM 1086 C CA . GLY A 1 145 ? -5.169 2.102 14.462 1.00 84.44 145 GLY A CA 1
ATOM 1087 C C . GLY A 1 145 ? -5.586 0.835 15.216 1.00 84.44 145 GLY A C 1
ATOM 1088 O O . GLY A 1 145 ? -6.715 0.767 15.706 1.00 84.44 145 GLY A O 1
ATOM 1089 N N . ILE A 1 146 ? -4.708 -0.176 15.237 1.00 67.50 146 ILE A N 1
ATOM 1090 C CA . ILE A 1 146 ? -4.958 -1.490 15.855 1.00 67.50 146 ILE A CA 1
ATOM 1091 C C . ILE A 1 146 ? -5.135 -1.363 17.366 1.00 67.50 146 ILE A C 1
ATOM 1093 O O . ILE A 1 146 ? -4.268 -0.735 18.009 1.00 67.50 146 ILE A O 1
#

Sequence (146 aa):
MRTKCYGVSLLISLLSISLLAAEKPIDISAVVSKTEAEKILGEPVRNPTPLNVNGKDGYYSKCNYYSSKSVRSLLLRVRQASEGSVDPQTEFDQVTGNGVKFKTIDGLGEKAAVLNGVPENGLPQNVIMLYVVKGQSFVTIGVGGI

Radius of gyration: 14.91 Å; chains: 1; bounding box: 36×25×41 Å

pLDDT: mean 85.15, std 14.67, range [31.69, 97.56]